Protein AF-A0A330LV88-F1 (afdb_monomer_lite)

Secondary structure (DSSP, 8-state):
--S-HHHHHHHHHHHHTT-----S---SSHHHHHHHHHTTS------GGGSPP-TT------TT------------GGGTTSHHHHHHHHHHHHHHH---------

Structure (mmCIF, N/CA/C/O backbone):
data_AF-A0A330LV88-F1
#
_entry.id   AF-A0A330LV88-F1
#
loop_
_atom_site.group_PDB
_atom_site.id
_atom_site.type_symbol
_atom_site.label_atom_id
_atom_site.label_alt_id
_atom_site.label_comp_id
_atom_site.label_asym_id
_atom_site.label_entity_id
_atom_site.label_seq_id
_atom_site.pdbx_PDB_ins_code
_atom_site.Cartn_x
_atom_site.Cartn_y
_atom_site.Cartn_z
_atom_site.occupancy
_atom_site.B_iso_or_equiv
_atom_site.auth_seq_id
_atom_site.auth_comp_id
_atom_site.auth_asym_id
_atom_site.auth_atom_id
_atom_site.pdbx_PDB_model_num
ATOM 1 N N . MET A 1 1 ? 11.206 12.507 -0.717 1.00 43.19 1 MET A N 1
ATOM 2 C CA . MET A 1 1 ? 10.110 11.807 -0.022 1.00 43.19 1 MET A CA 1
ATOM 3 C C . MET A 1 1 ? 10.608 10.411 0.290 1.00 43.19 1 MET A C 1
ATOM 5 O O . MET A 1 1 ? 10.940 9.689 -0.638 1.00 43.19 1 MET A O 1
ATOM 9 N N . SER A 1 2 ? 10.799 10.102 1.569 1.00 51.91 2 SER A N 1
ATOM 10 C CA . SER A 1 2 ? 11.162 8.764 2.041 1.00 51.91 2 SER A CA 1
ATOM 11 C C . SER A 1 2 ? 9.945 8.247 2.791 1.00 51.91 2 SER A C 1
ATOM 13 O O . SER A 1 2 ? 9.588 8.835 3.804 1.00 51.91 2 SER A O 1
ATOM 15 N N . GLY A 1 3 ? 9.270 7.241 2.247 1.00 69.06 3 GLY A N 1
ATOM 16 C CA . GLY A 1 3 ? 8.027 6.697 2.791 1.00 69.06 3 GLY A CA 1
ATOM 17 C C . GLY A 1 3 ? 7.251 5.946 1.712 1.00 69.06 3 GLY A C 1
ATOM 18 O O . GLY A 1 3 ? 7.362 6.274 0.529 1.00 69.06 3 GLY A O 1
ATOM 19 N N . ALA A 1 4 ? 6.506 4.914 2.104 1.00 83.00 4 ALA A N 1
ATOM 20 C CA . ALA A 1 4 ? 5.633 4.188 1.187 1.00 83.00 4 ALA A CA 1
ATOM 21 C C . ALA A 1 4 ? 4.470 5.086 0.732 1.00 83.00 4 ALA A C 1
ATOM 23 O O . ALA A 1 4 ? 3.962 5.891 1.512 1.00 83.00 4 ALA A O 1
ATOM 24 N N . TYR A 1 5 ? 4.008 4.923 -0.511 1.00 87.25 5 TYR A N 1
ATOM 25 C CA . TYR A 1 5 ? 2.879 5.697 -1.041 1.00 87.25 5 TYR A CA 1
ATOM 26 C C . TYR A 1 5 ? 1.612 5.546 -0.179 1.00 87.25 5 TYR A C 1
ATOM 28 O O . TYR A 1 5 ? 0.960 6.537 0.138 1.00 87.25 5 TYR A O 1
ATOM 36 N N . THR A 1 6 ? 1.320 4.329 0.293 1.00 88.06 6 THR A N 1
ATOM 37 C CA . THR A 1 6 ? 0.189 4.044 1.191 1.00 88.06 6 THR A CA 1
ATOM 38 C C . THR A 1 6 ? 0.232 4.880 2.468 1.00 88.06 6 THR A C 1
ATOM 40 O O . THR A 1 6 ? -0.799 5.377 2.907 1.00 88.06 6 THR A O 1
ATOM 43 N N . GLN A 1 7 ? 1.419 5.084 3.048 1.00 87.19 7 GLN A N 1
ATOM 44 C CA . GLN A 1 7 ? 1.570 5.908 4.246 1.00 87.19 7 GLN A CA 1
ATOM 45 C C . GLN A 1 7 ? 1.216 7.370 3.957 1.00 87.19 7 GLN A C 1
ATOM 47 O O . GLN A 1 7 ? 0.454 7.967 4.711 1.00 87.19 7 GLN A O 1
ATOM 52 N N . HIS A 1 8 ? 1.708 7.920 2.844 1.00 89.06 8 HIS A N 1
ATOM 53 C CA . HIS A 1 8 ? 1.375 9.284 2.434 1.00 89.06 8 HIS A CA 1
ATOM 54 C C . HIS A 1 8 ? -0.137 9.460 2.227 1.00 89.06 8 HIS A C 1
ATOM 56 O O . HIS A 1 8 ? -0.710 10.436 2.704 1.00 89.06 8 HIS A O 1
ATOM 62 N N . GLN A 1 9 ? -0.795 8.503 1.562 1.00 89.94 9 GLN A N 1
ATOM 63 C CA . GLN A 1 9 ? -2.246 8.557 1.358 1.00 89.94 9 GLN A CA 1
ATOM 64 C C . GLN A 1 9 ? -3.022 8.546 2.678 1.00 89.94 9 GLN A C 1
ATOM 66 O O . GLN A 1 9 ? -3.975 9.303 2.844 1.00 89.94 9 GLN A O 1
ATOM 71 N N . LEU A 1 10 ? -2.608 7.728 3.646 1.00 89.44 10 LEU A N 1
ATOM 72 C CA . LEU A 1 10 ? -3.249 7.706 4.961 1.00 89.44 10 LEU A CA 1
ATOM 73 C C . LEU A 1 10 ? -3.066 9.020 5.708 1.00 89.44 10 LEU A C 1
ATOM 75 O O . LEU A 1 10 ? -4.026 9.530 6.275 1.00 89.44 10 LEU A O 1
ATOM 79 N N . GLU A 1 11 ? -1.853 9.573 5.706 1.00 90.06 11 GLU A N 1
ATOM 80 C CA . GLU A 1 11 ? -1.565 10.863 6.336 1.00 90.06 11 GLU A CA 1
ATOM 81 C C . GLU A 1 11 ? -2.440 11.976 5.741 1.00 90.06 11 GLU A C 1
ATOM 83 O O . GLU A 1 11 ? -2.996 12.787 6.484 1.00 90.06 11 GLU A O 1
ATOM 88 N N . GLU A 1 12 ? -2.639 11.975 4.422 1.00 90.69 12 GLU A N 1
ATOM 89 C CA . GLU A 1 12 ? -3.525 12.918 3.742 1.00 90.69 12 GLU A CA 1
ATOM 90 C C . GLU A 1 12 ? -5.000 12.707 4.117 1.00 90.69 12 GLU A C 1
ATOM 92 O O . GLU A 1 12 ? -5.690 13.666 4.470 1.00 90.69 12 GLU A O 1
ATOM 97 N N . VAL A 1 13 ? -5.496 11.466 4.094 1.00 92.19 13 VAL A N 1
ATOM 98 C CA . VAL A 1 13 ? -6.872 11.130 4.505 1.00 92.19 13 VAL A CA 1
ATOM 99 C C . VAL A 1 13 ? -7.117 11.550 5.956 1.00 92.19 13 VAL A C 1
ATOM 101 O O . VAL A 1 13 ? -8.043 12.314 6.227 1.00 92.19 13 VAL A O 1
ATOM 104 N N . PHE A 1 14 ? -6.269 11.138 6.899 1.00 92.56 14 PHE A N 1
ATOM 105 C CA . PHE A 1 14 ? -6.420 11.521 8.303 1.00 92.56 14 PHE A CA 1
ATOM 106 C C . PHE A 1 14 ? -6.325 13.037 8.499 1.00 92.56 14 PHE A C 1
ATOM 108 O O . PHE A 1 14 ? -7.137 13.610 9.231 1.00 92.56 14 PHE A O 1
ATOM 115 N N . GLY A 1 15 ? -5.402 13.699 7.795 1.00 92.81 15 GLY A N 1
ATOM 116 C CA . GLY A 1 15 ? -5.246 15.151 7.818 1.00 92.81 15 GLY A CA 1
ATOM 117 C C . GLY A 1 15 ? -6.501 15.893 7.353 1.00 92.81 15 GLY A C 1
ATOM 118 O O . GLY A 1 15 ? -6.948 16.818 8.035 1.00 92.81 15 GLY A O 1
ATOM 119 N N . ARG A 1 16 ? -7.128 15.453 6.250 1.00 92.38 16 ARG A N 1
ATOM 120 C CA . ARG A 1 16 ? -8.396 16.015 5.740 1.00 92.38 16 ARG A CA 1
ATOM 121 C C . ARG A 1 16 ? -9.524 15.934 6.773 1.00 92.38 16 ARG A C 1
ATOM 123 O O . ARG A 1 16 ? -10.345 16.846 6.855 1.00 92.38 16 ARG A O 1
ATOM 130 N N . HIS A 1 17 ? -9.527 14.885 7.591 1.00 91.94 17 HIS A N 1
ATOM 131 C CA . HIS A 1 17 ? -10.535 14.643 8.624 1.00 91.94 17 HIS A CA 1
ATOM 132 C C . HIS A 1 17 ? -10.137 15.123 10.029 1.00 91.94 17 HIS A C 1
ATOM 134 O O . HIS A 1 17 ? -10.882 14.886 10.976 1.00 91.94 17 HIS A O 1
ATOM 140 N N . GLN A 1 18 ? -9.004 15.825 10.177 1.00 93.19 18 GLN A N 1
ATOM 141 C CA . GLN A 1 18 ? -8.501 16.332 11.466 1.00 93.19 18 GLN A CA 1
ATOM 142 C C . GLN A 1 18 ? -8.326 15.221 12.516 1.00 93.19 18 GLN A C 1
ATOM 144 O O . GLN A 1 18 ? -8.515 15.431 13.715 1.00 93.19 18 GLN A O 1
ATOM 149 N N . LEU A 1 19 ? -7.960 14.026 12.054 1.00 92.94 19 LEU A N 1
ATOM 150 C CA . LEU A 1 19 ? -7.688 12.876 12.900 1.00 92.94 19 LEU A CA 1
ATOM 151 C C . LEU A 1 19 ? -6.187 12.776 13.167 1.00 92.94 19 LEU A C 1
ATOM 153 O O . LEU A 1 19 ? -5.369 12.829 12.251 1.00 92.94 19 LEU A O 1
ATOM 157 N N . THR A 1 20 ? -5.830 12.586 14.434 1.00 85.88 20 THR A N 1
ATOM 158 C CA . THR A 1 20 ? -4.454 12.280 14.834 1.00 85.88 20 THR A CA 1
ATOM 159 C C . THR A 1 20 ? -4.306 10.773 14.958 1.00 85.88 20 THR A C 1
ATOM 161 O O . THR A 1 20 ? -5.043 10.139 15.713 1.00 85.88 20 THR A O 1
ATOM 164 N N . VAL A 1 21 ? -3.330 10.203 14.255 1.00 80.81 21 VAL A N 1
ATOM 165 C CA . VAL A 1 21 ? -3.043 8.766 14.292 1.00 80.81 21 VAL A CA 1
ATOM 166 C C . VAL A 1 21 ? -1.648 8.540 14.849 1.00 80.81 21 VAL A C 1
ATOM 168 O O . VAL A 1 21 ? -0.698 9.217 14.466 1.00 80.81 21 VAL A O 1
ATOM 171 N N . SER A 1 22 ? -1.525 7.579 15.762 1.00 79.88 22 SER A N 1
ATOM 172 C CA . SER A 1 22 ? -0.244 7.121 16.294 1.00 79.88 22 SER A CA 1
ATOM 173 C C . SER A 1 22 ? -0.079 5.631 16.015 1.00 79.88 22 SER A C 1
ATOM 175 O O . SER A 1 22 ? -0.858 4.814 16.509 1.00 79.88 22 SER A O 1
ATOM 177 N N . GLY A 1 23 ? 0.940 5.272 15.238 1.00 76.06 23 GLY A N 1
ATOM 178 C CA . GLY A 1 23 ? 1.364 3.883 15.095 1.00 76.06 23 GLY A CA 1
ATOM 179 C C . GLY A 1 23 ? 2.203 3.458 16.298 1.00 76.06 23 GLY A C 1
ATOM 180 O O . GLY A 1 23 ? 3.189 4.112 16.622 1.00 76.06 23 GLY A O 1
ATOM 181 N N . ASN A 1 24 ? 1.833 2.352 16.945 1.00 71.69 24 ASN A N 1
ATOM 182 C CA . ASN A 1 24 ? 2.622 1.767 18.041 1.00 71.69 24 ASN A CA 1
ATOM 183 C C . ASN A 1 24 ? 3.670 0.761 17.539 1.00 71.69 24 ASN A C 1
ATOM 185 O O . ASN A 1 24 ? 4.477 0.262 18.320 1.00 71.69 24 ASN A O 1
ATOM 189 N N . VAL A 1 25 ? 3.642 0.450 16.241 1.00 75.25 25 VAL A N 1
ATOM 190 C CA . VAL A 1 25 ? 4.539 -0.491 15.575 1.00 75.25 25 VAL A CA 1
ATOM 191 C C . VAL A 1 25 ? 4.904 0.094 14.216 1.00 75.25 25 VAL A C 1
ATOM 193 O O . VAL A 1 25 ? 4.023 0.450 13.436 1.00 75.25 25 VAL A O 1
ATOM 196 N N . VAL A 1 26 ? 6.204 0.187 13.943 1.00 76.75 26 VAL A N 1
ATOM 197 C CA . VAL A 1 26 ? 6.737 0.514 12.618 1.00 76.75 26 VAL A CA 1
ATOM 198 C C . VAL A 1 26 ? 7.321 -0.766 12.044 1.00 76.75 26 VAL A C 1
ATOM 200 O O . VAL A 1 26 ? 8.122 -1.433 12.697 1.00 76.75 26 VAL A O 1
ATOM 203 N N . VAL A 1 27 ? 6.892 -1.114 10.839 1.00 79.31 27 VAL A N 1
ATOM 204 C CA . VAL A 1 27 ? 7.364 -2.281 10.091 1.00 79.31 27 VAL A CA 1
ATOM 205 C C . VAL A 1 27 ? 7.890 -1.808 8.744 1.00 79.31 27 VAL A C 1
ATOM 207 O O . VAL A 1 27 ? 7.276 -0.961 8.099 1.00 79.31 27 VAL A O 1
ATOM 210 N N . ASP A 1 28 ? 9.030 -2.351 8.327 1.00 78.00 28 ASP A N 1
ATOM 211 C CA . ASP A 1 28 ? 9.753 -1.876 7.140 1.00 78.00 28 ASP A CA 1
ATOM 212 C C . ASP A 1 28 ? 9.234 -2.480 5.828 1.00 78.00 28 ASP A C 1
ATOM 214 O O . ASP A 1 28 ? 9.531 -1.976 4.744 1.00 78.00 28 ASP A O 1
ATOM 218 N N . ASN A 1 29 ? 8.467 -3.573 5.885 1.00 82.62 29 ASN A N 1
ATOM 219 C CA . ASN A 1 29 ? 7.930 -4.210 4.688 1.00 82.62 29 ASN A CA 1
ATOM 220 C C . ASN A 1 29 ? 6.534 -4.821 4.899 1.00 82.62 29 ASN A C 1
ATOM 222 O O . ASN A 1 29 ? 6.064 -5.038 6.016 1.00 82.62 29 ASN A O 1
ATOM 226 N N . ARG A 1 30 ? 5.873 -5.128 3.775 1.00 82.06 30 ARG A N 1
ATOM 227 C CA . ARG A 1 30 ? 4.499 -5.657 3.736 1.00 82.06 30 ARG A CA 1
ATOM 228 C C . ARG A 1 30 ? 4.333 -7.049 4.354 1.00 82.06 30 ARG A C 1
ATOM 230 O O . ARG A 1 30 ? 3.245 -7.369 4.825 1.00 82.06 30 ARG A O 1
ATOM 237 N N . MET A 1 31 ? 5.376 -7.882 4.323 1.00 84.38 31 MET A N 1
ATOM 238 C CA . MET A 1 31 ? 5.318 -9.229 4.900 1.00 84.38 31 MET A CA 1
ATOM 239 C C . MET A 1 31 ? 5.298 -9.130 6.423 1.00 84.38 31 MET A C 1
ATOM 241 O O . MET A 1 31 ? 4.443 -9.736 7.061 1.00 84.38 31 MET A O 1
ATOM 245 N N . ASP A 1 32 ? 6.157 -8.278 6.981 1.00 88.31 32 ASP A N 1
ATOM 246 C CA . ASP A 1 32 ? 6.210 -8.017 8.418 1.00 88.31 32 ASP A CA 1
ATOM 247 C C . ASP A 1 32 ? 4.918 -7.354 8.909 1.00 88.31 32 ASP A C 1
ATOM 249 O O . ASP A 1 32 ? 4.412 -7.707 9.972 1.00 88.31 32 ASP A O 1
ATOM 253 N N . MET A 1 33 ? 4.326 -6.451 8.112 1.00 88.75 33 MET A N 1
ATOM 254 C CA . MET A 1 33 ? 3.002 -5.893 8.412 1.00 88.75 33 MET A CA 1
ATOM 255 C C . MET A 1 33 ? 1.919 -6.975 8.463 1.00 88.75 33 MET A C 1
ATOM 257 O O . MET A 1 33 ? 1.127 -7.002 9.403 1.00 88.75 33 MET A O 1
ATOM 261 N N . SER A 1 34 ? 1.895 -7.870 7.474 1.00 89.25 34 SER A N 1
ATOM 262 C CA . SER A 1 34 ? 0.908 -8.954 7.397 1.00 89.25 34 SER A CA 1
ATOM 263 C C . SER A 1 34 ? 0.998 -9.869 8.619 1.00 89.25 34 SER A C 1
ATOM 265 O O . SER A 1 34 ? -0.008 -10.129 9.276 1.00 89.25 34 SER A O 1
ATOM 267 N N . GLU A 1 35 ? 2.208 -10.295 8.983 1.00 90.31 35 GLU A N 1
ATOM 268 C CA . GLU A 1 35 ? 2.419 -11.141 10.159 1.00 90.31 35 GLU A CA 1
ATOM 269 C C . GLU A 1 35 ? 2.080 -10.403 11.461 1.00 90.31 35 GLU A C 1
ATOM 271 O O . GLU A 1 35 ? 1.431 -10.9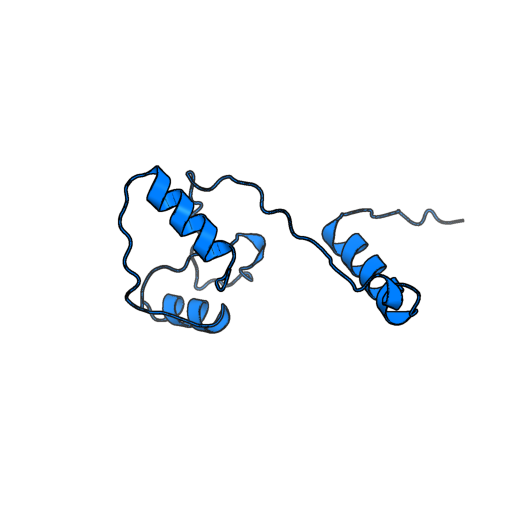73 12.339 1.00 90.31 35 GLU A O 1
ATOM 276 N N . ALA A 1 36 ? 2.415 -9.114 11.576 1.00 90.94 36 ALA A N 1
ATOM 277 C CA . ALA A 1 36 ? 2.054 -8.330 12.752 1.00 90.94 36 ALA A CA 1
ATOM 278 C C . ALA A 1 36 ? 0.531 -8.254 12.958 1.00 90.94 36 ALA A C 1
ATOM 280 O O . ALA A 1 36 ? 0.041 -8.445 14.075 1.00 90.94 36 ALA A O 1
ATOM 281 N N . VAL A 1 37 ? -0.226 -8.040 11.879 1.00 91.94 37 VAL A N 1
ATOM 282 C CA . VAL A 1 37 ? -1.696 -8.050 11.907 1.00 91.94 37 VAL A CA 1
ATOM 283 C C . VAL A 1 37 ? -2.225 -9.442 12.255 1.00 91.94 37 VAL A C 1
ATOM 285 O O . VAL A 1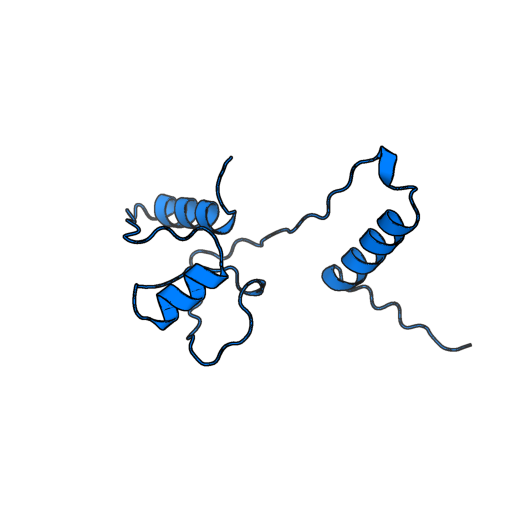 37 ? -3.073 -9.558 13.139 1.00 91.94 37 VAL A O 1
ATOM 288 N N . CYS A 1 38 ? -1.693 -10.509 11.644 1.00 92.38 38 CYS A N 1
ATOM 289 C CA . CYS A 1 38 ? -2.077 -11.890 11.969 1.00 92.38 38 CYS A CA 1
ATOM 290 C C . CYS A 1 38 ? -1.880 -12.236 13.449 1.00 92.38 38 CYS A C 1
ATOM 292 O O . CYS A 1 38 ? -2.666 -12.996 14.014 1.00 92.38 38 CYS A O 1
ATOM 294 N N . HIS A 1 39 ? -0.846 -11.683 14.079 1.00 91.69 39 HIS A N 1
ATOM 295 C CA . HIS A 1 39 ? -0.546 -11.887 15.494 1.00 91.69 39 HIS A CA 1
ATOM 296 C C . HIS A 1 39 ? -1.257 -10.898 16.434 1.00 91.69 39 HIS A C 1
ATOM 298 O O . HIS A 1 39 ? -1.014 -10.921 17.640 1.00 91.69 39 HIS A O 1
ATOM 304 N N . GLY A 1 40 ? -2.164 -10.064 15.916 1.00 91.19 40 GLY A N 1
ATOM 305 C CA . GLY A 1 40 ? -3.017 -9.192 16.723 1.00 91.19 40 GLY A CA 1
ATOM 306 C C . GLY A 1 40 ? -2.341 -7.914 17.222 1.00 91.19 40 GLY A C 1
ATOM 307 O O . GLY A 1 40 ? -2.810 -7.323 18.191 1.00 91.19 40 GLY A O 1
ATOM 308 N N . LEU A 1 41 ? -1.259 -7.460 16.577 1.00 90.75 41 LEU A N 1
ATOM 309 C CA . LEU A 1 41 ? -0.569 -6.216 16.951 1.00 90.75 41 LEU A CA 1
ATOM 310 C C . LEU A 1 41 ? -1.319 -4.943 16.517 1.00 90.75 41 LEU A C 1
ATOM 312 O O . LEU A 1 41 ? -0.929 -3.844 16.911 1.00 90.75 41 LEU A O 1
ATOM 316 N N . GLY A 1 42 ? -2.395 -5.072 15.736 1.00 90.38 42 GLY A N 1
ATOM 317 C CA . GLY A 1 42 ? -3.257 -3.961 15.343 1.00 90.38 42 GLY A CA 1
ATOM 318 C C . GLY A 1 42 ? -3.916 -4.168 13.983 1.00 90.38 42 GLY A C 1
ATOM 319 O O . GLY A 1 42 ? -4.113 -5.297 13.538 1.00 90.38 42 GLY A O 1
ATOM 320 N N . VAL A 1 43 ? -4.245 -3.053 13.330 1.00 90.44 43 VAL A N 1
ATOM 321 C CA . VAL A 1 43 ? -4.764 -3.013 11.957 1.00 90.44 43 VAL A CA 1
ATOM 322 C C . VAL A 1 43 ? -3.671 -2.546 11.000 1.00 90.44 43 VAL A C 1
ATOM 324 O O . VAL A 1 43 ? -2.890 -1.652 11.324 1.00 90.44 43 VAL A O 1
ATOM 327 N N . GLY A 1 44 ? -3.614 -3.172 9.829 1.00 90.56 44 GLY A N 1
ATOM 328 C CA . GLY A 1 44 ? -2.739 -2.771 8.733 1.00 90.56 44 GLY A CA 1
ATOM 329 C C . GLY A 1 44 ? -3.522 -2.006 7.676 1.00 90.56 44 GLY A C 1
ATOM 330 O O . GLY A 1 44 ? -4.727 -2.198 7.523 1.00 90.56 44 GLY A O 1
ATOM 331 N N . PHE A 1 45 ? -2.818 -1.169 6.926 1.00 90.19 45 PHE A N 1
ATOM 332 C CA . PHE A 1 45 ? -3.368 -0.462 5.779 1.00 90.19 45 PHE A CA 1
ATOM 333 C C . PHE A 1 45 ? -2.601 -0.878 4.533 1.00 90.19 45 PHE A C 1
ATOM 335 O O . PHE A 1 45 ? -1.371 -0.941 4.540 1.00 90.19 45 PHE A O 1
ATOM 342 N N . VAL A 1 46 ? -3.327 -1.174 3.464 1.00 89.19 46 VAL A N 1
ATOM 343 C CA . VAL A 1 46 ? -2.762 -1.719 2.233 1.00 89.19 46 VAL A CA 1
ATOM 344 C C . VAL A 1 46 ? -3.601 -1.256 1.050 1.00 89.19 46 VAL A C 1
ATOM 346 O O . VAL A 1 46 ? -4.800 -1.022 1.199 1.00 89.19 46 VAL A O 1
ATOM 349 N N . LEU A 1 47 ? -2.973 -1.108 -0.115 1.00 88.88 47 LEU A N 1
ATOM 350 C CA . LEU A 1 47 ? -3.716 -0.927 -1.358 1.00 88.88 47 LEU A CA 1
ATOM 351 C C . LEU A 1 47 ? -4.390 -2.249 -1.727 1.00 88.88 47 LEU A C 1
ATOM 353 O O . LEU A 1 47 ? -3.810 -3.314 -1.525 1.00 88.88 47 LEU A O 1
ATOM 357 N N . GLU A 1 48 ? -5.593 -2.191 -2.289 1.00 85.19 48 GLU A N 1
ATOM 358 C CA . GLU A 1 48 ? -6.402 -3.385 -2.572 1.00 85.19 48 GLU A CA 1
ATOM 359 C C . GLU A 1 48 ? -5.635 -4.448 -3.380 1.00 85.19 48 GLU A C 1
ATOM 361 O O . GLU A 1 48 ? -5.664 -5.631 -3.049 1.00 85.19 48 GLU A O 1
ATOM 366 N N . GLN A 1 49 ? -4.870 -4.012 -4.381 1.00 83.00 49 GLN A N 1
ATOM 367 C CA . GLN A 1 49 ? -4.082 -4.877 -5.264 1.00 83.00 49 GLN A CA 1
ATOM 368 C C . GLN A 1 49 ? -2.766 -5.405 -4.662 1.00 83.00 49 GLN A C 1
ATOM 370 O O . GLN A 1 49 ? -2.157 -6.317 -5.223 1.00 83.00 49 GLN A O 1
ATOM 375 N N . ASP A 1 50 ? -2.315 -4.858 -3.530 1.00 84.81 50 ASP A N 1
ATOM 376 C CA . ASP A 1 50 ? -1.033 -5.228 -2.915 1.00 84.81 50 ASP A CA 1
ATOM 377 C C . ASP A 1 50 ? -1.149 -6.419 -1.958 1.00 84.81 50 ASP A C 1
ATOM 379 O O . ASP A 1 50 ? -0.141 -7.074 -1.654 1.00 84.81 50 ASP A O 1
ATOM 383 N N . LEU A 1 51 ? -2.361 -6.718 -1.480 1.00 83.06 51 LEU A N 1
ATOM 384 C CA . LEU A 1 51 ? -2.591 -7.847 -0.592 1.00 83.06 51 LEU A CA 1
ATOM 385 C C . LEU A 1 51 ? -2.872 -9.117 -1.397 1.00 83.06 51 LEU A C 1
ATOM 387 O O . LEU A 1 51 ? -3.805 -9.200 -2.192 1.00 83.06 51 LEU A O 1
ATOM 391 N N . ARG A 1 52 ? -2.078 -10.158 -1.146 1.00 82.88 52 ARG A N 1
ATOM 392 C CA . ARG A 1 52 ? -2.386 -11.494 -1.665 1.00 82.88 52 ARG A CA 1
ATOM 393 C C . ARG A 1 52 ? -3.584 -12.072 -0.908 1.00 82.88 52 ARG A C 1
ATOM 395 O O . ARG A 1 52 ? -3.634 -11.897 0.308 1.00 82.88 52 ARG A O 1
ATOM 402 N N . PRO A 1 53 ? -4.488 -12.815 -1.570 1.00 83.06 53 PRO A N 1
ATOM 403 C CA . PRO A 1 53 ? -5.567 -13.506 -0.875 1.00 83.06 53 PRO A CA 1
ATOM 404 C C . PRO A 1 53 ? -5.018 -14.383 0.258 1.00 83.06 53 PRO A C 1
ATOM 406 O O . PRO A 1 53 ? -4.234 -15.301 0.011 1.00 83.06 53 PRO A O 1
ATOM 409 N N . ASP A 1 54 ? -5.428 -14.094 1.490 1.00 87.94 54 ASP A N 1
ATOM 410 C CA . ASP A 1 54 ? -5.064 -14.851 2.687 1.00 87.94 54 ASP A CA 1
ATOM 411 C C . ASP A 1 54 ? -6.294 -14.914 3.612 1.00 87.94 54 ASP A C 1
ATOM 413 O O . ASP A 1 54 ? -6.827 -13.869 3.996 1.00 87.94 54 ASP A O 1
ATOM 417 N N . PRO A 1 55 ? -6.778 -16.121 3.964 1.00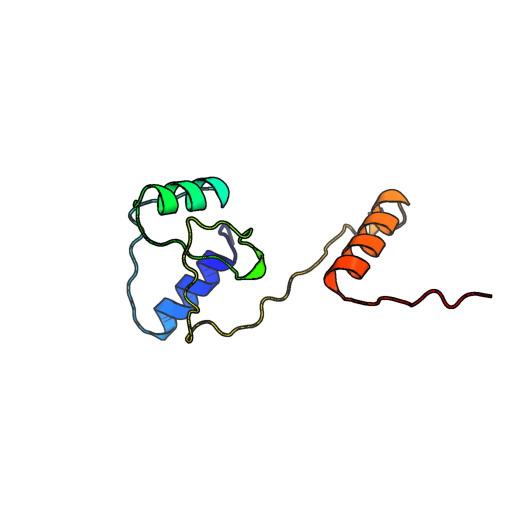 90.56 55 PRO A N 1
ATOM 418 C CA . PRO A 1 55 ? -7.996 -16.294 4.757 1.00 90.56 55 PRO A CA 1
ATOM 419 C C . PRO A 1 55 ? -7.874 -15.784 6.200 1.00 90.56 55 PRO A C 1
ATOM 421 O O . PRO A 1 55 ? -8.880 -15.714 6.902 1.00 90.56 55 PRO A O 1
ATOM 424 N N . ARG A 1 56 ? -6.662 -15.456 6.667 1.00 91.75 56 ARG A N 1
ATOM 425 C CA . ARG A 1 56 ? -6.426 -14.886 8.000 1.00 91.75 56 ARG A CA 1
ATOM 426 C C . ARG A 1 56 ? -6.845 -13.417 8.092 1.00 91.75 56 ARG A C 1
ATOM 428 O O . ARG A 1 56 ? -6.970 -12.907 9.204 1.00 91.75 56 ARG A O 1
ATOM 435 N N . PHE A 1 57 ? -7.059 -12.740 6.962 1.00 91.31 57 PHE A N 1
ATOM 436 C CA . PHE A 1 57 ? -7.430 -11.328 6.928 1.00 91.31 57 PHE A CA 1
ATOM 437 C C . PHE A 1 57 ? -8.898 -11.119 6.574 1.00 91.31 57 PHE A C 1
ATOM 439 O O . PHE A 1 57 ? -9.485 -11.832 5.763 1.00 91.31 57 PHE A O 1
ATOM 446 N N . ILE A 1 58 ? -9.468 -10.068 7.157 1.00 91.31 58 ILE A N 1
ATOM 447 C CA . ILE A 1 58 ? -10.741 -9.494 6.734 1.00 91.31 58 ILE A CA 1
ATOM 448 C C . ILE A 1 58 ? -10.423 -8.112 6.178 1.00 91.31 58 ILE A C 1
ATOM 450 O O . ILE A 1 58 ? -9.869 -7.272 6.885 1.00 91.31 58 ILE A O 1
ATOM 454 N N . MET A 1 59 ? -10.772 -7.890 4.913 1.00 90.75 59 MET A N 1
ATOM 455 C CA . MET A 1 59 ? -10.577 -6.605 4.252 1.00 90.75 59 MET A CA 1
ATOM 456 C C . MET A 1 59 ? -11.784 -5.706 4.476 1.00 90.75 59 MET A C 1
ATOM 458 O O . MET A 1 59 ? -12.921 -6.110 4.229 1.00 90.75 59 MET A O 1
ATOM 462 N N . LEU A 1 60 ? -11.524 -4.484 4.935 1.00 92.19 60 LEU A N 1
ATOM 463 C CA . LEU A 1 60 ? -12.532 -3.448 5.115 1.00 92.19 60 LEU A CA 1
ATOM 464 C C . LEU A 1 60 ? -12.191 -2.270 4.194 1.00 92.19 60 LEU A C 1
ATOM 466 O O . LEU A 1 60 ? -11.105 -1.705 4.337 1.00 92.19 60 LEU A O 1
ATOM 470 N N . PRO A 1 61 ? -13.075 -1.900 3.249 1.00 90.94 61 PRO A N 1
ATOM 471 C CA . PRO A 1 61 ? -12.841 -0.741 2.400 1.00 90.94 61 PRO A CA 1
ATOM 472 C C . PRO A 1 61 ? -12.921 0.550 3.223 1.00 90.94 61 PRO A C 1
ATOM 474 O O . PRO A 1 61 ? -13.798 0.698 4.077 1.00 90.94 61 PRO A O 1
ATOM 477 N N . ILE A 1 62 ? -12.022 1.493 2.941 1.00 91.31 62 ILE A N 1
ATOM 478 C CA . ILE A 1 62 ? -12.022 2.833 3.539 1.00 91.31 62 ILE A CA 1
ATOM 479 C C . ILE A 1 62 ? -12.732 3.769 2.564 1.00 91.31 62 ILE A C 1
ATOM 481 O O . ILE A 1 62 ? -12.200 4.087 1.503 1.00 91.31 62 ILE A O 1
ATOM 485 N N . VAL A 1 63 ? -13.948 4.193 2.905 1.00 91.56 63 VAL A N 1
ATOM 486 C CA . VAL A 1 63 ? -14.817 4.970 2.001 1.00 91.56 63 VAL A CA 1
ATOM 487 C C . VAL A 1 63 ? -14.334 6.405 1.787 1.00 91.56 63 VAL A C 1
ATOM 489 O O . VAL A 1 63 ? -14.741 7.052 0.829 1.00 91.56 63 VAL A O 1
ATOM 492 N N . GLU A 1 64 ? -13.460 6.898 2.658 1.00 90.69 64 GLU A N 1
ATOM 493 C CA . GLU A 1 64 ? -12.815 8.206 2.567 1.00 90.69 64 GLU A CA 1
ATOM 494 C C . GLU A 1 64 ? -11.569 8.196 1.662 1.00 90.69 64 GLU A C 1
ATOM 496 O O . GLU A 1 64 ? -11.050 9.258 1.320 1.00 90.69 64 GLU A O 1
ATOM 501 N N . ALA A 1 65 ? -11.076 7.015 1.272 1.00 88.62 65 ALA A N 1
ATOM 502 C CA . ALA A 1 65 ? -9.853 6.834 0.492 1.00 88.62 65 ALA A CA 1
ATOM 503 C C . ALA A 1 65 ? -10.167 6.232 -0.888 1.00 88.62 65 ALA A C 1
ATOM 505 O O . ALA A 1 65 ? -9.821 5.090 -1.179 1.00 88.62 65 ALA A O 1
ATOM 506 N N . THR A 1 66 ? -10.851 7.008 -1.731 1.00 84.25 66 THR A N 1
ATOM 507 C CA . THR A 1 66 ? -11.321 6.577 -3.064 1.00 84.25 66 THR A CA 1
ATOM 508 C C . THR A 1 66 ? -10.426 7.033 -4.213 1.00 84.25 66 THR A C 1
ATOM 510 O O . THR A 1 66 ? -10.822 6.923 -5.369 1.00 84.25 66 THR A O 1
ATOM 513 N N . ASP A 1 67 ? -9.275 7.631 -3.916 1.00 84.06 67 ASP A N 1
ATOM 514 C CA . ASP A 1 67 ? -8.378 8.150 -4.944 1.00 84.06 67 ASP A CA 1
ATOM 515 C C . ASP A 1 67 ? -7.757 6.991 -5.743 1.00 84.06 67 ASP A C 1
ATOM 517 O O . ASP A 1 67 ? -7.224 6.039 -5.166 1.00 84.06 67 ASP A O 1
ATOM 521 N N . ASP A 1 68 ? -7.799 7.088 -7.074 1.00 83.25 68 ASP A N 1
ATOM 522 C CA . ASP A 1 68 ? -7.183 6.096 -7.954 1.00 83.25 68 ASP A CA 1
ATOM 523 C C . ASP A 1 68 ? -5.654 6.128 -7.823 1.00 83.25 68 ASP A C 1
ATOM 525 O O . ASP A 1 68 ? -5.008 7.174 -7.955 1.00 83.25 68 ASP A O 1
ATOM 529 N N . VAL A 1 69 ? -5.051 4.954 -7.627 1.00 84.00 69 VAL A N 1
ATOM 530 C CA . VAL A 1 69 ? -3.593 4.817 -7.593 1.00 84.00 69 VAL A CA 1
ATOM 531 C C . VAL A 1 69 ? -3.067 4.566 -8.998 1.00 84.00 69 VAL A C 1
ATOM 533 O O . VAL A 1 69 ? -3.282 3.506 -9.581 1.00 84.00 69 VAL A O 1
ATOM 536 N N . VAL A 1 70 ? -2.321 5.534 -9.532 1.00 84.44 70 VAL A N 1
ATOM 537 C CA . VAL A 1 70 ? -1.680 5.400 -10.844 1.00 84.44 70 VAL A CA 1
ATOM 538 C C . VAL A 1 70 ? -0.261 4.866 -10.679 1.00 84.44 70 VAL A C 1
ATOM 540 O O . VAL A 1 70 ? 0.668 5.593 -10.324 1.00 84.44 70 VAL A O 1
ATOM 543 N N . GLU A 1 71 ? -0.061 3.593 -10.995 1.00 83.88 71 GLU A N 1
ATOM 544 C CA . GLU A 1 71 ? 1.271 2.991 -11.041 1.00 83.88 71 GLU A CA 1
ATOM 545 C C . GLU A 1 71 ? 2.020 3.389 -12.318 1.00 83.88 71 GLU A C 1
ATOM 547 O O . GLU A 1 71 ? 1.431 3.531 -13.388 1.00 83.88 71 GLU A O 1
ATOM 552 N N . HIS A 1 72 ? 3.332 3.607 -12.210 1.00 86.31 72 HIS A N 1
ATOM 553 C CA . HIS A 1 72 ? 4.163 4.052 -13.329 1.00 86.31 72 HIS A CA 1
ATOM 554 C C . HIS A 1 72 ? 5.326 3.089 -13.556 1.00 86.31 72 HIS A C 1
ATOM 556 O O . HIS A 1 72 ? 6.116 2.823 -12.649 1.00 86.31 72 HIS A O 1
ATOM 562 N N . GLU A 1 73 ? 5.491 2.636 -14.797 1.00 87.06 73 GLU A N 1
ATOM 563 C CA . GLU A 1 73 ? 6.690 1.921 -15.225 1.00 87.06 73 GLU A CA 1
ATOM 564 C C . GLU A 1 73 ? 7.740 2.908 -15.724 1.00 87.06 73 GLU A C 1
ATOM 566 O O . GLU A 1 73 ? 7.504 3.694 -16.644 1.00 87.06 73 GLU A O 1
ATOM 571 N N . VAL A 1 74 ? 8.921 2.877 -15.107 1.00 89.25 74 VAL A N 1
ATOM 572 C CA . VAL A 1 74 ? 10.003 3.819 -15.402 1.00 89.25 74 VAL A CA 1
ATOM 573 C C . VAL A 1 74 ? 11.279 3.092 -15.796 1.00 89.25 74 VAL A C 1
ATOM 575 O O . VAL A 1 74 ? 11.684 2.102 -15.189 1.00 89.25 74 VAL A O 1
ATOM 578 N N . TRP A 1 75 ? 11.957 3.618 -16.812 1.00 90.19 75 TRP A N 1
ATOM 579 C CA . TRP A 1 75 ? 13.243 3.106 -17.273 1.00 90.19 75 TRP A CA 1
ATOM 580 C C . TRP A 1 75 ? 14.174 4.245 -17.686 1.00 90.19 75 TRP A C 1
ATOM 582 O O . TRP A 1 75 ? 13.757 5.351 -18.035 1.00 90.19 75 TRP A O 1
ATOM 592 N N . ILE A 1 76 ? 15.478 3.963 -17.691 1.00 91.44 76 ILE A N 1
ATOM 593 C CA . ILE A 1 76 ? 16.484 4.910 -18.180 1.00 91.44 76 ILE A CA 1
ATOM 594 C C . ILE A 1 76 ? 16.389 4.974 -19.705 1.00 91.44 76 ILE A C 1
ATOM 596 O O . ILE A 1 76 ? 16.574 3.957 -20.375 1.00 91.44 76 ILE A O 1
ATOM 600 N N . LYS A 1 77 ? 16.171 6.172 -20.264 1.00 88.00 77 LYS A N 1
ATOM 601 C CA . LYS A 1 77 ? 15.989 6.391 -21.715 1.00 88.00 77 LYS A CA 1
ATOM 602 C C . LYS A 1 77 ? 17.053 5.691 -22.567 1.00 88.00 77 LYS A C 1
ATOM 604 O O . LYS A 1 77 ? 16.714 4.986 -23.512 1.00 88.00 77 LYS A O 1
ATOM 609 N N . ASN A 1 78 ? 18.321 5.800 -22.170 1.00 90.25 78 ASN A N 1
ATOM 610 C CA . ASN A 1 78 ? 19.460 5.233 -22.903 1.00 90.25 78 ASN A CA 1
ATOM 611 C C . ASN A 1 78 ? 19.530 3.698 -22.864 1.00 90.25 78 ASN A C 1
ATOM 613 O O . ASN A 1 78 ? 20.343 3.108 -23.564 1.00 90.25 78 ASN A O 1
ATOM 617 N N . ARG A 1 79 ? 18.708 3.044 -22.038 1.00 88.94 79 ARG A N 1
ATOM 618 C CA . ARG A 1 79 ? 18.656 1.585 -21.909 1.00 88.94 79 ARG A CA 1
ATOM 619 C C . ARG A 1 79 ? 17.440 0.963 -22.599 1.00 88.94 79 ARG A C 1
ATOM 621 O O . ARG A 1 79 ? 17.355 -0.257 -22.666 1.00 88.94 79 ARG A O 1
ATOM 628 N N . ARG A 1 80 ? 16.532 1.777 -23.155 1.00 87.50 80 ARG A N 1
ATOM 629 C CA . ARG A 1 80 ? 15.305 1.312 -23.830 1.00 87.50 80 ARG A CA 1
ATOM 630 C C . ARG A 1 80 ? 15.583 0.379 -25.015 1.00 87.50 80 ARG A C 1
ATOM 632 O O . ARG A 1 80 ? 14.760 -0.472 -25.318 1.00 87.50 80 ARG A O 1
ATOM 639 N N . SER A 1 81 ? 16.711 0.555 -25.703 1.00 88.88 81 SER A N 1
ATOM 640 C CA . SER A 1 81 ? 17.079 -0.253 -26.873 1.00 88.88 81 SER A CA 1
ATOM 641 C C . SER A 1 81 ? 17.654 -1.626 -26.521 1.00 88.88 81 SER A C 1
ATOM 643 O O . SER A 1 81 ? 17.789 -2.459 -27.416 1.00 88.88 81 SER A O 1
ATOM 645 N N . LEU A 1 82 ? 17.999 -1.880 -25.252 1.00 94.25 82 LEU A N 1
ATOM 646 C CA . LEU A 1 82 ? 18.490 -3.189 -24.833 1.00 94.25 82 LEU A CA 1
ATOM 647 C C . LEU A 1 82 ? 17.339 -4.202 -24.925 1.00 94.25 82 LEU A C 1
ATOM 649 O O . LEU A 1 82 ? 16.312 -3.969 -24.282 1.00 94.25 82 LEU A O 1
ATOM 653 N N . PRO A 1 83 ? 17.495 -5.317 -25.669 1.00 92.06 83 PRO A N 1
ATOM 654 C CA . PRO A 1 83 ? 16.404 -6.258 -25.924 1.00 92.06 83 PRO A CA 1
ATOM 655 C C . PRO A 1 83 ? 15.674 -6.693 -24.652 1.00 92.06 83 PRO A C 1
ATOM 657 O O . PRO A 1 83 ? 14.471 -6.503 -24.555 1.00 92.06 83 PRO A O 1
ATOM 660 N N . GLY A 1 84 ? 16.406 -7.116 -23.616 1.00 93.06 84 GLY A N 1
ATOM 661 C CA . GLY A 1 84 ? 15.787 -7.560 -22.362 1.00 93.06 84 GLY A CA 1
ATOM 662 C C . GLY A 1 84 ? 14.990 -6.478 -21.621 1.00 93.06 84 GLY A C 1
ATOM 663 O O . GLY A 1 84 ? 14.001 -6.795 -20.973 1.00 93.06 84 GLY A O 1
ATOM 664 N N . ILE A 1 85 ? 15.372 -5.201 -21.731 1.00 91.88 85 ILE A N 1
ATOM 665 C CA . ILE A 1 85 ? 14.615 -4.101 -21.108 1.00 91.88 85 ILE A CA 1
ATOM 666 C C . ILE A 1 85 ? 13.361 -3.801 -21.917 1.00 91.88 85 ILE A C 1
ATOM 668 O O . ILE A 1 85 ? 12.296 -3.614 -21.340 1.00 91.88 85 ILE A O 1
ATOM 672 N N . ARG A 1 86 ? 13.473 -3.773 -23.246 1.00 91.69 86 ARG A N 1
ATOM 673 C CA . ARG A 1 86 ? 12.323 -3.583 -24.132 1.00 91.69 86 ARG A CA 1
ATOM 674 C C . ARG A 1 86 ? 11.289 -4.688 -23.930 1.00 91.69 86 ARG A C 1
ATOM 676 O O . ARG A 1 86 ? 10.114 -4.380 -23.785 1.00 91.69 86 ARG A O 1
ATOM 683 N N . ASP A 1 87 ? 11.735 -5.940 -23.912 1.00 92.94 87 ASP A N 1
ATOM 684 C CA . ASP A 1 87 ? 10.856 -7.101 -23.801 1.00 92.94 87 ASP A CA 1
ATOM 685 C C . ASP A 1 87 ? 10.186 -7.139 -22.413 1.00 92.94 87 ASP A C 1
ATOM 687 O O . ASP A 1 87 ? 8.998 -7.427 -22.313 1.00 92.94 87 ASP A O 1
ATOM 691 N N . PHE A 1 88 ? 10.903 -6.741 -21.350 1.00 91.62 88 PHE A N 1
ATOM 692 C CA . PHE A 1 88 ? 10.314 -6.560 -20.019 1.00 91.62 88 PHE A CA 1
ATOM 693 C C . PHE A 1 88 ? 9.249 -5.458 -19.989 1.00 91.62 88 PHE A C 1
ATOM 695 O O . PHE A 1 88 ? 8.167 -5.699 -19.470 1.00 91.62 88 PHE A O 1
ATOM 702 N N . ILE A 1 89 ? 9.536 -4.270 -20.542 1.00 90.25 89 ILE A N 1
ATOM 703 C CA . ILE A 1 89 ? 8.567 -3.159 -20.585 1.00 90.25 89 ILE A CA 1
ATOM 704 C C . ILE A 1 89 ? 7.314 -3.592 -21.347 1.00 90.25 89 ILE A C 1
ATOM 706 O O . ILE A 1 89 ? 6.206 -3.354 -20.889 1.00 90.25 89 ILE A O 1
ATOM 710 N N . GLN A 1 90 ? 7.483 -4.256 -22.492 1.00 89.88 90 GLN A N 1
ATOM 711 C CA . GLN A 1 90 ? 6.360 -4.747 -23.284 1.00 89.88 90 GLN A CA 1
ATOM 712 C C . GLN A 1 90 ? 5.486 -5.711 -22.471 1.00 89.88 90 GLN A C 1
ATOM 714 O O . GLN A 1 90 ? 4.280 -5.505 -22.375 1.00 89.88 90 GLN A O 1
ATOM 719 N N . LEU A 1 91 ? 6.101 -6.713 -21.838 1.00 91.56 91 LEU A N 1
ATOM 720 C CA . LEU A 1 91 ? 5.388 -7.681 -21.006 1.00 91.56 91 LEU A CA 1
ATOM 721 C C . LEU A 1 91 ? 4.673 -7.010 -19.826 1.00 91.56 91 LEU A C 1
ATOM 723 O O . LEU A 1 91 ? 3.534 -7.341 -19.511 1.00 91.56 91 LEU A O 1
ATOM 727 N N . ALA A 1 92 ? 5.344 -6.080 -19.154 1.00 89.50 92 ALA A N 1
ATOM 728 C CA . ALA A 1 92 ? 4.808 -5.417 -17.976 1.00 89.50 92 ALA A CA 1
ATOM 729 C C . ALA A 1 92 ? 3.605 -4.518 -18.340 1.00 89.50 92 ALA A C 1
ATOM 731 O O . ALA A 1 92 ? 2.549 -4.616 -17.706 1.00 89.50 92 ALA A O 1
ATOM 732 N N . MET A 1 93 ? 3.693 -3.793 -19.462 1.00 87.75 93 MET A N 1
ATOM 733 C CA . MET A 1 93 ? 2.569 -3.056 -20.041 1.00 87.75 93 MET A CA 1
ATOM 734 C C . MET A 1 93 ? 1.410 -3.968 -20.464 1.00 87.75 93 MET A C 1
ATOM 736 O O . MET A 1 93 ? 0.256 -3.618 -20.234 1.00 87.75 93 MET A O 1
ATOM 740 N N . GLU A 1 94 ? 1.671 -5.133 -21.060 1.00 88.25 94 GLU A N 1
ATOM 741 C CA . GLU A 1 94 ? 0.616 -6.091 -21.432 1.00 88.25 94 GLU A CA 1
ATOM 742 C C . GLU A 1 94 ? -0.141 -6.616 -20.206 1.00 88.25 94 GLU A C 1
ATOM 744 O O . GLU A 1 94 ? -1.373 -6.671 -20.215 1.00 88.25 94 GLU A O 1
ATOM 749 N N . LEU A 1 95 ? 0.590 -6.950 -19.138 1.00 83.56 95 LEU A N 1
ATOM 750 C CA . LEU A 1 95 ? 0.024 -7.485 -17.900 1.00 83.56 95 LEU A CA 1
ATOM 751 C C . LEU A 1 95 ? -0.786 -6.448 -17.111 1.00 83.56 95 LEU A C 1
ATOM 753 O O . LEU A 1 95 ? -1.776 -6.825 -16.488 1.00 83.56 95 LEU A O 1
ATOM 757 N N . ARG A 1 96 ? -0.386 -5.167 -17.119 1.00 73.69 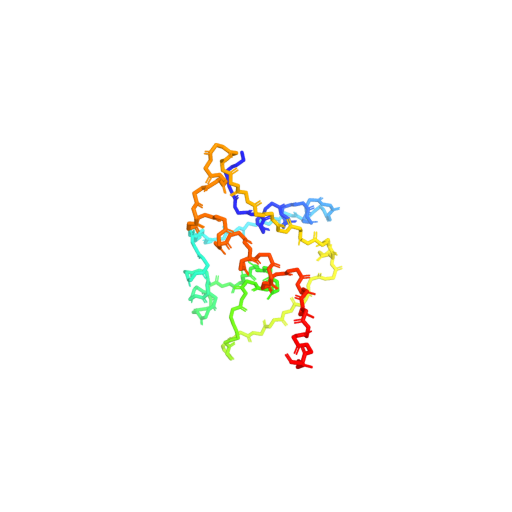96 ARG A N 1
ATOM 758 C CA . ARG A 1 96 ? -1.062 -4.112 -16.337 1.00 73.69 96 ARG A CA 1
ATOM 759 C C . ARG A 1 96 ? -2.073 -3.280 -17.124 1.00 73.69 96 ARG A C 1
ATOM 761 O O . ARG A 1 96 ? -3.069 -2.858 -16.550 1.00 73.69 96 ARG A O 1
ATOM 768 N N . CYS A 1 97 ? -1.850 -3.044 -18.417 1.00 63.97 97 CYS A N 1
ATOM 769 C CA . CYS A 1 97 ? -2.702 -2.164 -19.227 1.00 63.97 97 CYS A CA 1
ATOM 770 C C . CYS A 1 97 ? -3.744 -2.910 -20.071 1.00 63.97 97 CYS A C 1
ATOM 772 O O . CYS A 1 97 ? -4.502 -2.263 -20.790 1.00 63.97 97 CYS A O 1
ATOM 774 N N . GLY A 1 98 ? -3.802 -4.246 -20.007 1.00 53.25 98 GLY A N 1
ATOM 775 C CA . GLY A 1 98 ? -4.898 -5.026 -20.580 1.00 53.25 98 GLY A CA 1
ATOM 776 C C . GLY A 1 98 ? -5.153 -4.743 -22.061 1.00 53.25 98 GLY A C 1
ATOM 777 O O . GLY A 1 98 ? -6.261 -4.381 -22.440 1.00 53.25 98 GLY A O 1
ATOM 778 N N . THR A 1 99 ? -4.153 -4.930 -22.924 1.00 44.53 99 THR A N 1
ATOM 779 C CA . THR A 1 99 ? -4.426 -5.150 -24.354 1.00 44.53 99 THR A CA 1
ATOM 780 C C . THR A 1 99 ? -4.171 -6.618 -24.669 1.00 44.53 99 THR A C 1
ATOM 782 O O . THR A 1 99 ? -3.110 -6.988 -25.161 1.00 44.53 99 THR A O 1
ATOM 785 N N . PHE A 1 100 ? -5.155 -7.475 -24.386 1.00 43.41 100 PHE A N 1
ATOM 786 C CA . PHE A 1 100 ? -5.247 -8.771 -25.056 1.00 43.41 100 PHE A CA 1
ATOM 787 C C . PHE A 1 100 ? -5.523 -8.488 -26.538 1.00 43.41 100 PHE A C 1
ATOM 789 O O . PHE A 1 100 ? -6.673 -8.347 -26.953 1.00 43.41 100 PHE A O 1
ATOM 796 N N . ILE A 1 101 ? -4.473 -8.375 -27.352 1.00 42.53 101 ILE A N 1
ATOM 797 C CA . ILE A 1 101 ? -4.631 -8.566 -28.791 1.00 42.53 101 ILE A CA 1
ATOM 798 C C . ILE A 1 101 ? -4.913 -10.059 -28.942 1.00 42.53 101 ILE A C 1
ATOM 800 O O . ILE A 1 101 ? -4.009 -10.881 -28.805 1.00 42.53 101 ILE A O 1
ATOM 804 N N . SER A 1 102 ? -6.184 -10.419 -29.146 1.00 34.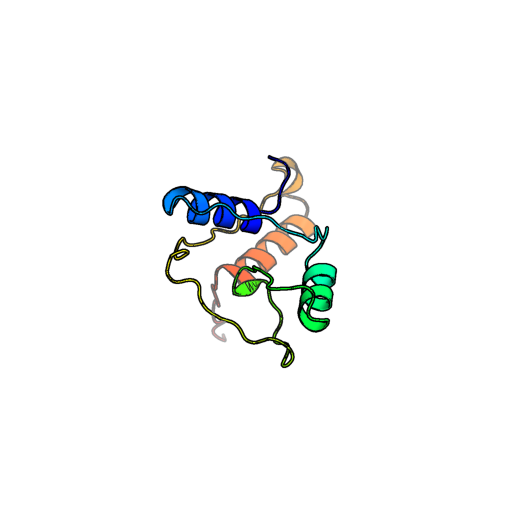97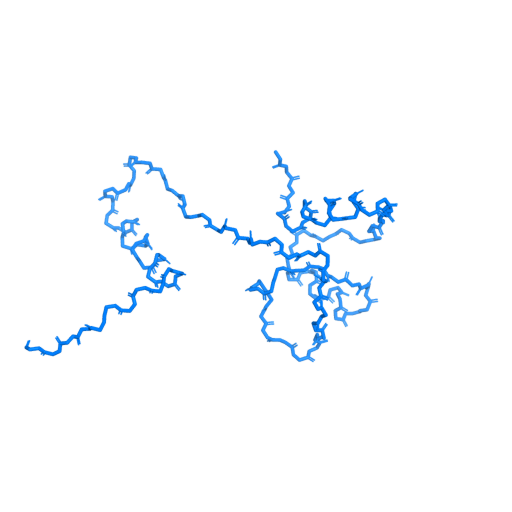 102 SER A N 1
ATOM 805 C CA . SER A 1 102 ? -6.518 -11.749 -29.652 1.00 34.97 102 SER A CA 1
ATOM 806 C C . SER A 1 102 ? -5.701 -11.949 -30.918 1.00 34.97 102 SER A C 1
ATOM 808 O O . SER A 1 102 ? -5.906 -11.249 -31.908 1.00 34.97 102 SER A O 1
ATOM 810 N N . ALA A 1 103 ? -4.743 -12.869 -30.867 1.00 36.56 103 ALA A N 1
ATOM 811 C CA . ALA A 1 103 ? -4.170 -13.436 -32.066 1.00 36.56 103 ALA A CA 1
ATOM 812 C C . ALA A 1 103 ? -5.312 -14.174 -32.773 1.00 36.56 103 ALA A C 1
ATOM 814 O O . ALA A 1 103 ? -5.637 -15.312 -32.432 1.00 36.56 103 ALA A O 1
ATOM 815 N N . GLU A 1 104 ? -5.981 -13.489 -33.699 1.00 33.09 104 GLU A N 1
ATOM 816 C CA . GLU A 1 104 ? -6.801 -14.168 -34.685 1.00 33.09 104 GLU A CA 1
ATOM 817 C C . GLU A 1 104 ? -5.883 -15.038 -35.537 1.00 33.09 104 GLU A C 1
ATOM 819 O O . GLU A 1 104 ? -4.873 -14.602 -36.091 1.00 33.09 104 GLU A O 1
ATOM 824 N N . VAL A 1 105 ? -6.264 -16.306 -35.565 1.00 40.16 105 VAL A N 1
ATOM 825 C CA . VAL A 1 105 ? -5.756 -17.350 -36.435 1.00 40.16 105 VAL A CA 1
ATOM 826 C C . VAL A 1 105 ? -5.832 -16.885 -37.890 1.00 40.16 105 VAL A C 1
ATOM 828 O O . VAL A 1 105 ? -6.905 -16.527 -38.378 1.00 40.16 105 VAL A O 1
ATOM 831 N N . SER A 1 106 ? -4.713 -16.971 -38.603 1.00 36.81 106 SER A N 1
ATOM 832 C CA . SER A 1 106 ? -4.659 -17.283 -40.037 1.00 36.81 106 SER A CA 1
ATOM 833 C C . SER A 1 106 ? -3.323 -17.929 -40.370 1.00 36.81 106 SER A C 1
ATOM 835 O O . SER A 1 106 ? -2.286 -17.401 -39.911 1.00 36.81 106 SER A O 1
#

Foldseek 3Di:
DPDDPQVVLVCVLCVVVVHDDDDPDDDDDDVVQVVCVLVPVDDDTDDPVVDDDDPSDDDDDDPSRPDDDDDDDDDDPVCCPPVVNVVVVVVVCCVPVPDPPPPDDD

pLDDT: mean 82.63, std 15.0, range [33.09, 94.25]

InterPro domains:
  IPR005119 LysR, substrate-binding [PF03466] (3-94)

Radius of gyration: 18.84 Å; chains: 1; bounding box: 34×34×58 Å

Organism: NCBI:txid69539

Sequence (106 aa):
MSGAYTQHQLEEVFGRHQLTVSGNVVVDNRMDMSEAVCHGLGVGFVLEQDLRPDPRFIMLPIVEATDDVVEHEVWIKNRRSLPGIRDFIQLAMELRCGTFISAEVS